Protein AF-A0A9E3NZX3-F1 (afdb_monomer)

Mean predicted aligned error: 4.92 Å

Sequence (77 aa):
MVEVAHTSQRKDRVLKAPLYAECNVPEYWLVDVPSRVVEVYTAPAGSSYASVVRRGAGDRIALVDFPDVSIAVDELF

Nearest PDB structures (foldseek):
  6okh-assembly1_B  TM=8.278E-01  e=7.314E-04  Leptospira borgpetersenii serovar Hardjo-bovis str. JB197
  4uoi-assembly4_B-3  TM=3.187E-01  e=1.042E+00  Hepatitis C virus (isolate H77)
  4uoi-assembly2_D  TM=3.436E-01  e=2.457E+00  Hepatitis C virus (isolate H77)
  4uoi-assembly1_A  TM=3.343E-01  e=2.625E+00  Hepatitis C virus (isolate H77)
  2vhc-assembly1_C  TM=3.868E-01  e=4.754E+00  Pseudomonas phage phi12

Radius of gyration: 11.88 Å; Cα contacts (8 Å, |Δi|>4): 153; chains: 1; bounding box: 29×28×26 Å

Secondary structure (DSSP, 8-s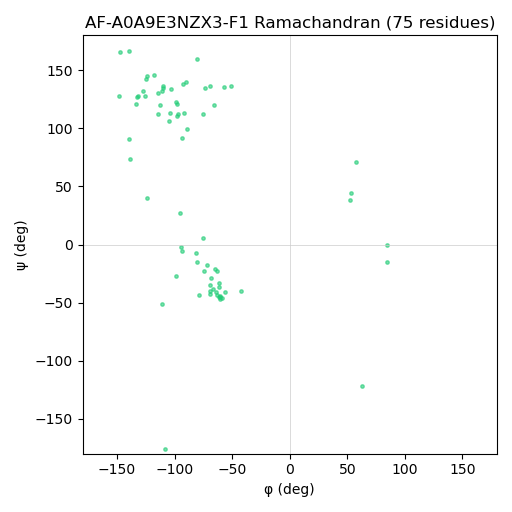tate):
-B---SS-HHHIIIIIHHHHHHTT-SEEEEEETTTTEEEEEEEEETTEEEEEEEE-TT-EEE-SS-TT-EEEGGGG-

Foldseek 3Di:
DEDEDDPCVPCCVPPVQLVCLQVVVQWYWYQDPVQLKIWIFGCRDHSHGPDIDIDHQPDWDADPVGNVDIDGSVVSD

Structure (mmCIF, N/CA/C/O backbone):
data_AF-A0A9E3NZX3-F1
#
_entry.id   AF-A0A9E3NZX3-F1
#
loop_
_atom_site.group_PDB
_atom_site.id
_atom_site.type_symbol
_atom_site.label_atom_id
_atom_site.label_alt_id
_atom_site.label_comp_id
_atom_site.label_asym_id
_atom_site.label_entity_id
_atom_site.label_seq_id
_atom_site.pdbx_PDB_ins_code
_atom_site.Cartn_x
_atom_site.Cartn_y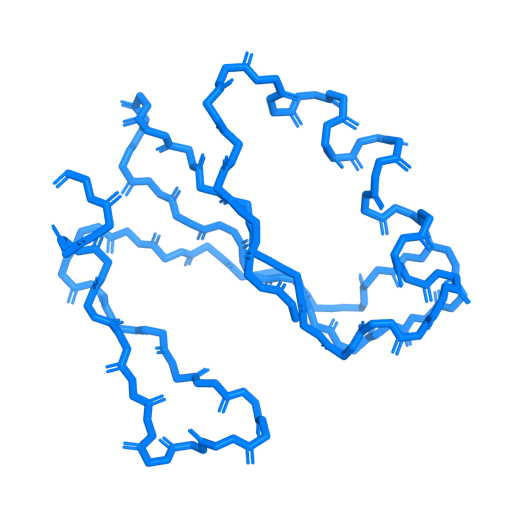
_atom_site.Cartn_z
_atom_site.occupancy
_atom_site.B_iso_or_equiv
_atom_site.auth_seq_id
_atom_site.auth_comp_id
_atom_site.auth_asym_id
_atom_site.auth_atom_id
_atom_site.pdbx_PDB_model_num
ATOM 1 N N . MET A 1 1 ? 4.407 -6.620 0.522 1.00 55.97 1 MET A N 1
ATOM 2 C CA . MET A 1 1 ? 4.943 -6.474 1.900 1.00 55.97 1 MET A CA 1
ATOM 3 C C . MET A 1 1 ? 3.981 -5.553 2.628 1.00 55.97 1 MET A C 1
ATOM 5 O O . MET A 1 1 ? 3.724 -4.477 2.110 1.00 55.97 1 MET A O 1
ATOM 9 N N . VAL A 1 2 ? 3.399 -5.971 3.753 1.00 57.81 2 VAL A N 1
ATOM 10 C CA . VAL A 1 2 ? 2.430 -5.141 4.490 1.00 57.81 2 VAL A CA 1
ATOM 11 C C . VAL A 1 2 ? 3.171 -4.432 5.621 1.00 57.81 2 VAL A C 1
ATOM 13 O O . VAL A 1 2 ? 3.657 -5.088 6.538 1.00 57.81 2 VAL A O 1
ATOM 16 N N . GLU A 1 3 ? 3.296 -3.108 5.544 1.00 59.78 3 GLU A N 1
ATOM 17 C CA . GLU A 1 3 ? 3.810 -2.284 6.641 1.00 59.78 3 GLU A CA 1
ATOM 18 C C . GLU A 1 3 ? 2.675 -1.437 7.227 1.00 59.78 3 GLU A C 1
ATOM 20 O O . GLU A 1 3 ? 1.890 -0.835 6.501 1.00 59.78 3 GLU A O 1
ATOM 25 N N . VAL A 1 4 ? 2.594 -1.360 8.555 1.00 56.16 4 VAL A N 1
ATOM 26 C CA . VAL A 1 4 ? 1.616 -0.522 9.263 1.00 56.16 4 VAL A CA 1
ATOM 27 C C . VAL A 1 4 ? 2.352 0.697 9.813 1.00 56.16 4 VAL A C 1
ATOM 29 O O . VAL A 1 4 ? 3.125 0.590 10.765 1.00 56.16 4 VAL A O 1
ATOM 32 N N . ALA A 1 5 ? 2.148 1.866 9.206 1.00 53.50 5 ALA A N 1
ATOM 33 C CA . ALA A 1 5 ? 2.800 3.096 9.639 1.00 53.50 5 ALA A CA 1
ATOM 34 C C . ALA A 1 5 ? 1.961 3.825 10.695 1.00 53.50 5 ALA A C 1
ATOM 36 O O . ALA A 1 5 ? 1.053 4.595 10.390 1.00 53.50 5 ALA A O 1
ATOM 37 N N . HIS A 1 6 ? 2.312 3.654 11.967 1.00 46.75 6 HIS A N 1
ATOM 38 C CA . HIS A 1 6 ? 1.807 4.536 13.011 1.00 46.75 6 HIS A CA 1
ATOM 39 C C . HIS A 1 6 ? 2.552 5.882 12.904 1.00 46.75 6 HIS A C 1
ATOM 41 O O . HIS A 1 6 ? 3.748 5.962 13.169 1.00 46.75 6 HIS A O 1
ATOM 47 N N . THR A 1 7 ? 1.840 6.950 12.524 1.00 48.28 7 THR A N 1
ATOM 48 C CA . THR A 1 7 ? 2.186 8.384 12.705 1.00 48.28 7 THR A CA 1
ATOM 49 C C . THR A 1 7 ? 3.091 9.132 11.698 1.00 48.28 7 THR A C 1
ATOM 51 O O . THR A 1 7 ? 3.230 10.345 11.853 1.00 48.28 7 THR A O 1
ATOM 54 N N . SER A 1 8 ? 3.626 8.540 10.613 1.00 58.28 8 SER A N 1
ATOM 55 C CA . SER A 1 8 ? 4.494 9.282 9.655 1.00 58.28 8 SER A CA 1
ATOM 56 C C . SER A 1 8 ? 4.065 9.292 8.179 1.00 58.28 8 SER A C 1
ATOM 58 O O . SER A 1 8 ? 4.914 9.321 7.290 1.00 58.28 8 SER A O 1
ATOM 60 N N . GLN A 1 9 ? 2.761 9.428 7.904 1.00 68.69 9 GLN A N 1
ATOM 61 C CA . GLN A 1 9 ? 2.184 9.407 6.544 1.00 68.69 9 GLN A CA 1
ATOM 62 C C . GLN A 1 9 ? 2.967 10.196 5.479 1.00 68.69 9 GLN A C 1
ATOM 64 O O . GLN A 1 9 ? 3.090 9.753 4.343 1.00 68.69 9 GLN A O 1
ATOM 69 N N . ARG A 1 10 ? 3.505 11.381 5.804 1.00 74.75 10 ARG A N 1
ATOM 70 C CA . ARG A 1 10 ? 4.275 12.175 4.832 1.00 74.75 10 ARG A CA 1
ATOM 71 C C . ARG A 1 10 ? 5.623 11.534 4.488 1.00 74.75 10 ARG A C 1
ATOM 73 O O . ARG A 1 10 ? 6.018 11.588 3.329 1.00 74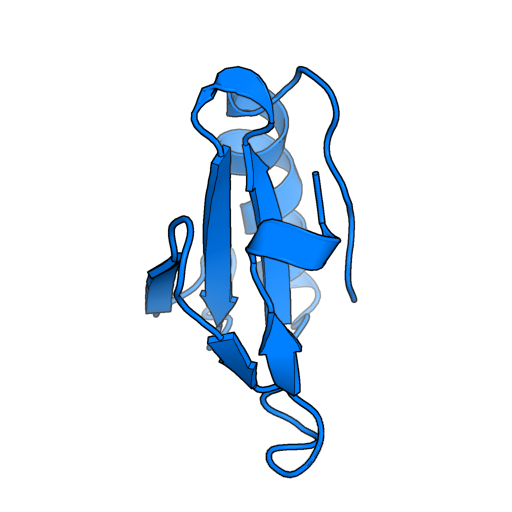.75 10 ARG A O 1
ATOM 80 N N . LYS A 1 11 ? 6.342 10.960 5.460 1.00 75.06 11 LYS A N 1
ATOM 81 C CA . LYS A 1 11 ? 7.612 10.270 5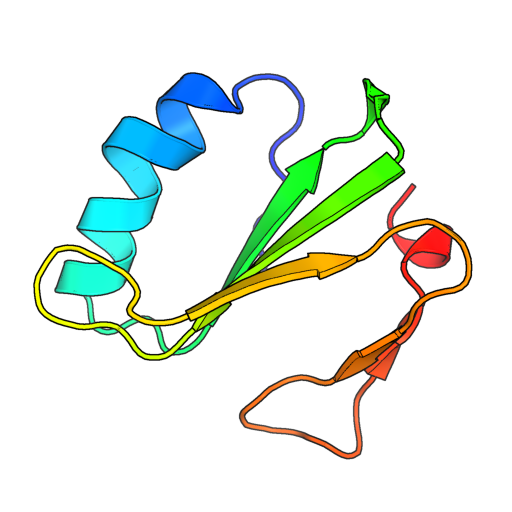.185 1.00 75.06 11 LYS A CA 1
ATOM 82 C C . LYS A 1 11 ? 7.357 8.986 4.411 1.00 75.06 11 LYS A C 1
ATOM 84 O O . LYS A 1 11 ? 8.054 8.736 3.437 1.00 75.06 11 LYS A O 1
ATOM 89 N N . ASP A 1 12 ? 6.336 8.229 4.788 1.00 78.69 12 ASP A N 1
ATOM 90 C CA . ASP A 1 12 ? 5.985 6.999 4.084 1.00 78.69 12 ASP A CA 1
ATOM 91 C C . ASP A 1 12 ? 5.604 7.273 2.621 1.00 78.69 12 ASP A C 1
ATOM 93 O O . ASP A 1 12 ? 6.149 6.647 1.714 1.00 78.69 12 ASP A O 1
ATOM 97 N N . ARG A 1 13 ? 4.786 8.304 2.365 1.00 80.12 13 ARG A N 1
ATOM 98 C CA . ARG A 1 13 ? 4.401 8.711 1.001 1.00 80.12 13 ARG A CA 1
ATOM 99 C C . ARG A 1 13 ? 5.556 9.257 0.156 1.00 80.12 13 ARG A C 1
ATOM 101 O O . ARG A 1 13 ? 5.576 9.026 -1.046 1.00 80.12 13 ARG A O 1
ATOM 108 N N . VAL A 1 14 ? 6.473 10.027 0.747 1.00 80.69 14 VAL A N 1
ATOM 109 C CA . VAL A 1 14 ? 7.488 10.792 -0.012 1.00 80.69 14 VAL A CA 1
ATOM 110 C C . VAL A 1 14 ? 8.845 10.089 -0.077 1.00 80.69 14 VAL A C 1
ATOM 112 O O . VAL A 1 14 ? 9.598 10.323 -1.014 1.00 80.69 14 VAL A O 1
ATOM 115 N N . LEU A 1 15 ? 9.177 9.245 0.903 1.00 83.31 15 LEU A N 1
ATOM 116 C CA . LEU A 1 15 ? 10.472 8.559 0.979 1.00 83.31 15 LEU A CA 1
ATOM 117 C C . LEU A 1 15 ? 10.331 7.057 0.742 1.00 83.31 15 LEU A C 1
ATOM 119 O O . LEU A 1 15 ? 11.053 6.505 -0.083 1.00 83.31 15 LEU A O 1
ATOM 123 N N . LYS A 1 16 ? 9.415 6.388 1.456 1.00 84.50 16 LYS A N 1
ATOM 124 C CA . LYS A 1 16 ? 9.332 4.920 1.421 1.00 84.50 16 LYS A CA 1
ATOM 125 C C . LYS A 1 16 ? 8.618 4.407 0.176 1.00 84.50 16 LYS A C 1
ATOM 127 O O . LYS A 1 16 ? 9.117 3.482 -0.451 1.00 84.50 16 LYS A O 1
ATOM 132 N N . ALA A 1 17 ? 7.503 5.023 -0.222 1.00 85.44 17 ALA A N 1
ATOM 133 C CA . ALA A 1 17 ? 6.762 4.590 -1.404 1.00 85.44 17 ALA A CA 1
ATOM 134 C C . ALA A 1 17 ? 7.616 4.630 -2.691 1.00 85.44 17 ALA A C 1
ATOM 136 O O . ALA A 1 17 ? 7.634 3.617 -3.389 1.00 85.44 17 ALA A O 1
ATOM 137 N N . PRO A 1 18 ? 8.395 5.694 -2.984 1.00 87.75 18 PRO A N 1
ATOM 138 C CA . PRO A 1 18 ? 9.299 5.674 -4.131 1.00 87.75 18 PRO A CA 1
ATOM 139 C C . PRO A 1 18 ? 10.356 4.574 -4.056 1.00 87.75 18 PRO A C 1
ATOM 141 O O . PRO A 1 18 ? 10.558 3.854 -5.026 1.00 87.75 18 PRO A O 1
ATOM 144 N N . LEU A 1 19 ? 10.974 4.390 -2.886 1.00 89.88 19 LEU A N 1
ATOM 145 C CA . LEU A 1 19 ? 12.004 3.373 -2.679 1.00 89.88 19 LEU A CA 1
ATOM 146 C C . LEU A 1 19 ? 11.453 1.951 -2.855 1.00 89.88 19 LEU A C 1
ATOM 148 O O . LEU A 1 19 ? 12.091 1.107 -3.475 1.00 89.88 19 LEU A O 1
ATOM 152 N N . TYR A 1 20 ? 10.245 1.679 -2.360 1.00 88.81 20 TYR A N 1
ATOM 153 C CA . TYR A 1 20 ? 9.604 0.380 -2.555 1.00 88.81 20 TYR A CA 1
ATOM 154 C C . TYR A 1 20 ? 9.182 0.140 -4.002 1.00 88.81 20 TYR A C 1
ATOM 156 O O . TYR A 1 20 ? 9.304 -0.988 -4.479 1.00 88.81 20 TYR A O 1
ATOM 164 N N . ALA A 1 21 ? 8.753 1.182 -4.714 1.00 90.44 21 ALA A N 1
ATOM 165 C CA . ALA A 1 21 ? 8.509 1.074 -6.143 1.00 90.44 21 ALA A CA 1
ATOM 166 C C . ALA A 1 21 ? 9.799 0.746 -6.917 1.00 90.44 21 ALA A C 1
ATOM 168 O O . ALA A 1 21 ? 9.785 -0.168 -7.739 1.00 90.44 21 ALA A O 1
ATOM 169 N N . GLU A 1 22 ? 10.926 1.397 -6.594 1.00 92.62 22 GLU A N 1
ATOM 170 C CA . GLU A 1 22 ? 12.228 1.109 -7.224 1.00 92.62 22 GLU A CA 1
ATOM 171 C C . GLU A 1 22 ? 12.680 -0.333 -6.971 1.00 92.62 22 GLU A C 1
ATOM 173 O O . GLU A 1 22 ? 13.240 -0.987 -7.852 1.00 92.62 22 GLU A O 1
ATOM 178 N N . CYS A 1 23 ? 12.394 -0.859 -5.780 1.00 92.56 23 CYS A N 1
ATOM 179 C CA . CYS A 1 23 ? 12.640 -2.256 -5.439 1.00 92.56 23 CYS A CA 1
ATOM 180 C C . CYS A 1 23 ? 11.630 -3.240 -6.063 1.00 92.56 23 CYS A C 1
ATOM 182 O O . CYS A 1 23 ? 11.697 -4.428 -5.756 1.00 92.56 23 CYS A O 1
ATOM 184 N N . ASN A 1 24 ? 10.714 -2.781 -6.927 1.00 90.31 24 ASN A N 1
ATOM 185 C CA . ASN A 1 24 ? 9.638 -3.573 -7.533 1.00 90.31 24 ASN A CA 1
ATOM 186 C C . ASN A 1 24 ? 8.789 -4.332 -6.505 1.00 90.31 24 ASN A C 1
ATOM 188 O O . ASN A 1 24 ? 8.377 -5.470 -6.737 1.00 90.31 24 ASN A O 1
ATOM 192 N N . VAL A 1 25 ? 8.509 -3.710 -5.358 1.00 90.44 25 VAL A N 1
ATOM 193 C CA . VAL A 1 25 ? 7.540 -4.264 -4.414 1.00 90.44 25 VAL A CA 1
ATOM 194 C C . VAL A 1 25 ? 6.161 -4.223 -5.092 1.00 90.44 25 VAL A C 1
ATOM 196 O O . VAL A 1 25 ? 5.706 -3.142 -5.462 1.00 90.44 25 VAL A O 1
ATOM 199 N N . PRO A 1 26 ? 5.485 -5.371 -5.294 1.00 87.38 26 PRO A N 1
ATOM 200 C CA . PRO A 1 26 ? 4.251 -5.422 -6.086 1.00 87.38 26 PRO A CA 1
ATOM 201 C C . PRO A 1 26 ? 3.087 -4.704 -5.397 1.00 87.38 26 PRO A C 1
ATOM 203 O O . PRO A 1 26 ? 2.199 -4.163 -6.059 1.00 87.38 26 PRO A O 1
ATOM 206 N N . GLU A 1 27 ? 3.120 -4.688 -4.065 1.00 88.00 27 GLU A N 1
ATOM 207 C CA . GLU A 1 27 ? 2.077 -4.137 -3.219 1.00 88.00 27 GLU A CA 1
ATOM 208 C C . GLU A 1 27 ? 2.655 -3.563 -1.918 1.00 88.00 27 GLU A C 1
ATOM 210 O O . GLU A 1 27 ? 3.384 -4.248 -1.179 1.00 88.00 27 GLU A O 1
ATOM 215 N N . TYR A 1 28 ? 2.287 -2.312 -1.640 1.00 89.56 28 TYR A N 1
ATOM 216 C CA . TYR A 1 28 ? 2.631 -1.567 -0.432 1.00 89.56 28 TYR A CA 1
ATOM 217 C C . TYR A 1 28 ? 1.378 -0.916 0.154 1.00 89.56 28 TYR A C 1
ATOM 219 O O . TYR A 1 28 ? 0.634 -0.237 -0.552 1.00 89.56 28 TYR A O 1
ATOM 227 N N . TRP A 1 29 ? 1.118 -1.134 1.441 1.00 90.69 29 TRP A N 1
ATOM 228 C CA . TRP A 1 29 ? -0.051 -0.580 2.125 1.00 90.69 29 TRP A CA 1
ATOM 229 C C . TRP A 1 29 ? 0.387 0.489 3.112 1.00 90.69 29 TRP A C 1
ATOM 231 O O . TRP A 1 29 ? 1.328 0.285 3.873 1.00 90.69 29 TRP A O 1
ATOM 241 N N . LEU A 1 30 ? -0.316 1.617 3.115 1.00 88.06 30 LEU A N 1
ATOM 242 C CA . LEU A 1 30 ? -0.143 2.678 4.091 1.00 88.06 30 LEU A CA 1
ATOM 243 C C . LEU A 1 30 ? -1.409 2.798 4.933 1.00 88.06 30 LEU A C 1
ATOM 245 O O . LEU A 1 30 ? -2.452 3.217 4.438 1.00 88.06 30 LEU A O 1
ATOM 249 N N . VAL A 1 31 ? -1.308 2.449 6.210 1.00 87.62 31 VAL A N 1
ATOM 250 C CA . VAL A 1 31 ? -2.435 2.485 7.148 1.00 87.62 31 VAL A CA 1
ATOM 251 C C . VAL A 1 31 ? -2.478 3.838 7.864 1.00 87.62 31 VAL A C 1
ATOM 253 O O . VAL A 1 31 ? -1.593 4.169 8.650 1.00 87.62 31 VAL A O 1
ATOM 256 N N . ASP A 1 32 ? -3.516 4.626 7.604 1.00 86.00 32 ASP A N 1
ATOM 257 C CA . ASP A 1 32 ? -3.827 5.877 8.290 1.00 86.00 32 ASP A CA 1
ATOM 258 C C . ASP A 1 32 ? -4.797 5.620 9.453 1.00 86.00 32 ASP A C 1
ATOM 260 O O . ASP A 1 32 ? -6.018 5.633 9.295 1.00 86.00 32 ASP A O 1
ATOM 264 N N . VAL A 1 33 ? -4.231 5.385 10.640 1.00 84.56 33 VAL A N 1
ATOM 265 C CA . VAL A 1 33 ? -4.985 5.106 11.876 1.00 84.56 33 VAL A CA 1
ATOM 266 C C . VAL A 1 33 ? -5.923 6.247 12.294 1.00 84.56 33 VAL A C 1
ATOM 268 O O . VAL A 1 33 ? -7.091 5.963 12.560 1.00 84.56 33 VAL A O 1
ATOM 271 N N . PRO A 1 34 ? -5.499 7.528 12.315 1.00 85.06 34 PRO A N 1
ATOM 272 C CA . PRO A 1 34 ? -6.404 8.636 12.618 1.00 85.06 34 PRO A CA 1
ATOM 273 C C . PRO A 1 34 ? -7.641 8.720 11.718 1.00 85.06 34 PRO A C 1
ATOM 275 O O . PRO A 1 34 ? -8.724 9.017 12.220 1.00 85.06 34 PRO A O 1
ATOM 278 N N . SER A 1 35 ? -7.497 8.482 10.408 1.00 85.31 35 SER A N 1
ATOM 279 C CA . SER A 1 35 ? -8.627 8.560 9.469 1.00 85.31 35 SER A CA 1
ATOM 280 C C . SER A 1 35 ? -9.335 7.224 9.225 1.00 85.31 35 SER A C 1
ATOM 282 O O . SER A 1 35 ? -10.377 7.214 8.573 1.00 85.31 35 SER A O 1
ATOM 284 N N . ARG A 1 36 ? -8.817 6.117 9.778 1.00 88.94 36 ARG A N 1
ATOM 285 C CA . ARG A 1 36 ? -9.276 4.739 9.533 1.00 88.94 36 ARG A CA 1
ATOM 286 C C . ARG A 1 36 ? -9.330 4.384 8.046 1.00 88.94 36 ARG A C 1
ATOM 288 O O . ARG A 1 36 ? -10.299 3.802 7.556 1.00 88.94 36 ARG A O 1
ATOM 295 N N . VAL A 1 37 ? -8.285 4.772 7.321 1.00 90.00 37 VAL A N 1
ATOM 296 C CA . VAL A 1 37 ? -8.146 4.534 5.880 1.00 90.00 37 VAL A CA 1
ATOM 297 C C . VAL A 1 37 ? -6.848 3.796 5.604 1.00 90.00 37 VAL A C 1
ATOM 299 O O . VAL A 1 37 ? -5.829 4.046 6.236 1.00 90.00 37 VAL A O 1
ATOM 302 N N . VAL A 1 38 ? -6.864 2.913 4.616 1.00 91.44 38 VAL A N 1
ATOM 303 C CA . VAL A 1 38 ? -5.671 2.270 4.071 1.00 91.44 38 VAL A CA 1
ATOM 304 C C . VAL A 1 38 ? -5.486 2.716 2.627 1.00 91.44 38 VAL A C 1
ATOM 306 O O . VAL A 1 38 ? -6.424 2.671 1.830 1.00 91.44 38 VAL A O 1
ATOM 309 N N . GLU A 1 39 ? -4.282 3.159 2.283 1.00 92.25 39 GLU A N 1
ATOM 310 C CA . GLU A 1 39 ? -3.876 3.422 0.903 1.00 92.25 39 GLU A CA 1
ATOM 311 C C . GLU A 1 39 ? -3.099 2.219 0.374 1.00 92.25 39 GLU A C 1
ATOM 313 O O . GLU A 1 39 ? -2.071 1.840 0.929 1.00 92.25 39 GLU A O 1
ATOM 318 N N . VAL A 1 40 ? -3.592 1.618 -0.699 1.00 92.44 40 VAL A N 1
ATOM 319 C CA . VAL A 1 40 ? -3.006 0.448 -1.346 1.00 92.44 40 VAL A CA 1
ATOM 320 C C . VAL A 1 40 ?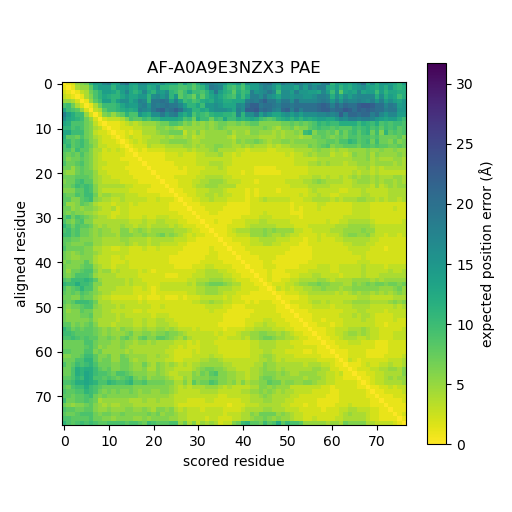 -2.297 0.908 -2.610 1.00 92.44 40 VAL A C 1
ATOM 322 O O . VAL A 1 40 ? -2.941 1.378 -3.547 1.00 92.44 40 VAL A O 1
ATOM 325 N N . TYR A 1 41 ? -0.975 0.792 -2.613 1.00 92.69 41 TYR A N 1
ATOM 326 C CA . TYR A 1 41 ? -0.091 1.131 -3.718 1.00 92.69 41 TYR A CA 1
ATOM 327 C C . TYR A 1 41 ? 0.270 -0.138 -4.493 1.00 92.69 41 TYR A C 1
ATOM 329 O O . TYR A 1 41 ? 0.810 -1.080 -3.910 1.00 92.69 41 TYR A O 1
ATOM 337 N N . THR A 1 42 ? -0.022 -0.170 -5.793 1.00 92.50 42 THR A N 1
ATOM 338 C CA . THR A 1 42 ? 0.212 -1.326 -6.675 1.00 92.50 42 THR A CA 1
ATOM 339 C C . THR A 1 42 ? 0.727 -0.902 -8.048 1.00 92.50 42 THR A C 1
ATOM 341 O O . THR A 1 42 ? 0.690 0.278 -8.409 1.00 92.50 42 THR A O 1
ATOM 344 N N . ALA A 1 43 ? 1.230 -1.879 -8.810 1.00 92.12 43 ALA A N 1
ATOM 345 C CA . ALA A 1 43 ? 1.852 -1.674 -10.119 1.00 92.12 43 ALA A CA 1
ATOM 346 C C . ALA A 1 43 ? 3.045 -0.694 -10.045 1.00 92.12 43 ALA A C 1
ATOM 348 O O . ALA A 1 43 ? 2.934 0.450 -10.503 1.00 92.12 43 ALA A O 1
ATOM 349 N N . PRO A 1 44 ? 4.175 -1.109 -9.434 1.00 93.19 44 PRO A N 1
ATOM 350 C CA . PRO A 1 44 ? 5.379 -0.288 -9.395 1.00 93.19 44 PRO A CA 1
ATOM 351 C C . PRO A 1 44 ? 5.839 0.074 -10.817 1.00 93.19 44 PRO A C 1
ATOM 353 O O . PRO A 1 44 ? 5.854 -0.756 -11.725 1.00 93.19 44 PRO A O 1
ATOM 356 N N . ALA A 1 45 ? 6.195 1.340 -11.002 1.00 92.44 45 ALA A N 1
ATOM 357 C CA . ALA A 1 45 ? 6.625 1.950 -12.250 1.00 92.44 45 ALA A CA 1
ATOM 358 C C . ALA A 1 45 ? 7.790 2.906 -11.953 1.00 92.44 45 ALA A C 1
ATOM 360 O O . ALA A 1 45 ? 7.601 4.086 -11.634 1.00 92.44 45 ALA A O 1
ATOM 361 N N . GLY A 1 46 ? 9.014 2.375 -12.019 1.00 92.94 46 GLY A N 1
ATOM 362 C CA . GLY A 1 46 ? 10.213 3.105 -11.608 1.00 92.94 46 GLY A CA 1
ATOM 363 C C . GLY A 1 46 ? 10.151 3.442 -10.119 1.00 92.94 46 GLY A C 1
ATOM 364 O O . GLY A 1 46 ? 9.989 2.551 -9.300 1.00 92.94 46 GLY A O 1
ATOM 365 N N . SER A 1 47 ? 10.229 4.725 -9.771 1.00 91.75 47 SER A N 1
ATOM 366 C CA . SER A 1 47 ? 10.176 5.222 -8.389 1.00 91.75 47 SER A CA 1
ATOM 367 C C . SER A 1 47 ? 8.783 5.666 -7.941 1.00 91.75 47 SER A C 1
ATOM 369 O O . SER A 1 47 ? 8.621 6.541 -7.092 1.00 91.75 47 SER A O 1
ATOM 371 N N . SER A 1 48 ? 7.742 5.089 -8.534 1.00 92.19 48 SER A N 1
ATOM 372 C CA . SER A 1 48 ? 6.355 5.399 -8.199 1.00 92.19 48 SER A CA 1
ATOM 373 C C . SER A 1 48 ? 5.457 4.182 -8.368 1.00 92.19 48 SER A C 1
ATOM 375 O O . SER A 1 48 ? 5.837 3.206 -9.004 1.00 92.19 48 SER A O 1
ATOM 377 N N . TYR A 1 49 ? 4.248 4.250 -7.826 1.00 92.56 49 TYR A N 1
ATOM 378 C CA . TYR A 1 49 ? 3.205 3.268 -8.100 1.00 92.56 49 TYR A CA 1
ATOM 379 C C . TYR A 1 49 ? 2.196 3.862 -9.074 1.00 92.56 49 TYR A C 1
ATOM 381 O O . TYR A 1 49 ? 1.747 4.994 -8.888 1.00 92.56 49 TYR A O 1
ATOM 389 N N . ALA A 1 50 ? 1.829 3.097 -10.100 1.00 93.75 50 ALA A N 1
ATOM 390 C CA . ALA A 1 50 ? 0.858 3.530 -11.099 1.00 93.75 50 ALA A CA 1
ATOM 391 C C . ALA A 1 50 ? -0.584 3.511 -10.567 1.00 93.75 50 ALA A C 1
ATOM 393 O O . ALA A 1 50 ? -1.442 4.222 -11.088 1.00 93.75 50 ALA A O 1
ATOM 394 N N . SER A 1 51 ? -0.854 2.714 -9.532 1.00 92.56 51 SER A N 1
ATOM 395 C CA . SER A 1 51 ? -2.169 2.597 -8.911 1.00 92.56 51 SER A CA 1
ATOM 396 C C . SER A 1 51 ? -2.074 2.863 -7.414 1.00 92.56 51 SER A C 1
ATOM 398 O O . SER A 1 51 ? -1.271 2.252 -6.711 1.00 92.56 51 SER A O 1
ATOM 400 N N . VAL A 1 52 ? -2.914 3.777 -6.928 1.00 92.69 52 VAL A N 1
ATOM 401 C CA . VAL A 1 52 ? -3.076 4.068 -5.502 1.00 92.69 52 VAL A CA 1
ATOM 402 C C . VAL A 1 52 ? -4.558 4.135 -5.195 1.00 92.69 52 VAL A C 1
ATOM 404 O O . VAL A 1 52 ? -5.285 4.944 -5.774 1.00 92.69 52 VAL A O 1
ATOM 407 N N . VAL A 1 53 ? -5.014 3.288 -4.282 1.00 93.31 53 VAL A N 1
ATOM 408 C CA . VAL A 1 53 ? -6.433 3.152 -3.967 1.00 93.31 53 VAL A CA 1
ATOM 409 C C . VAL A 1 53 ? -6.658 3.302 -2.471 1.00 93.31 53 VAL A C 1
ATOM 411 O O . VAL A 1 53 ? -5.977 2.671 -1.674 1.00 93.31 53 VAL A O 1
ATOM 414 N N . ARG A 1 54 ? -7.635 4.124 -2.083 1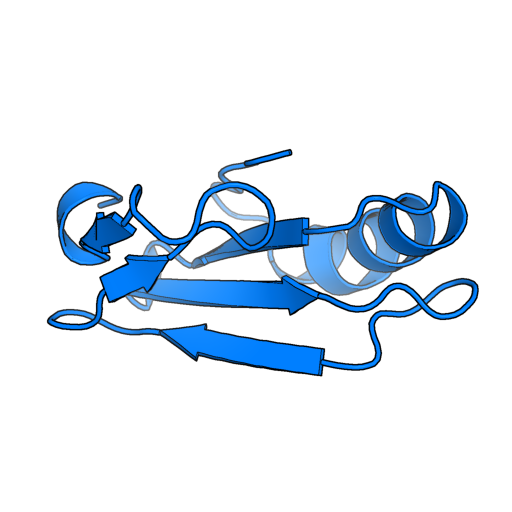.00 93.44 54 ARG A N 1
ATOM 415 C CA . ARG A 1 54 ? -8.038 4.288 -0.681 1.00 93.44 54 ARG A CA 1
ATOM 416 C C . ARG A 1 54 ? -9.185 3.351 -0.327 1.00 93.44 54 ARG A C 1
ATOM 418 O O . ARG A 1 54 ? -10.119 3.186 -1.117 1.00 93.44 54 ARG A O 1
ATOM 425 N N . ARG A 1 55 ? -9.101 2.752 0.857 1.00 94.44 55 ARG A N 1
ATOM 426 C CA . ARG A 1 55 ? -10.090 1.829 1.419 1.00 94.44 55 ARG A CA 1
ATOM 427 C C . ARG A 1 55 ? -10.385 2.233 2.855 1.00 94.44 55 ARG A C 1
ATOM 429 O O . ARG A 1 55 ? -9.453 2.445 3.625 1.00 94.44 55 ARG A O 1
ATOM 436 N N . GLY A 1 56 ? -11.657 2.423 3.173 1.00 93.12 56 GLY A N 1
ATOM 437 C CA . GLY A 1 56 ? -12.124 2.865 4.487 1.00 93.12 56 GLY A CA 1
ATOM 438 C C . GLY A 1 56 ? -12.812 1.749 5.267 1.00 93.12 56 GLY A C 1
ATOM 439 O O . GLY A 1 56 ? -12.876 0.608 4.819 1.00 93.12 56 GLY A O 1
ATOM 440 N N . ALA A 1 57 ? -13.346 2.092 6.439 1.00 89.81 57 ALA A N 1
ATOM 441 C CA . ALA A 1 57 ? -14.173 1.188 7.239 1.00 89.81 57 ALA A CA 1
ATOM 442 C C . ALA A 1 57 ? -15.309 0.560 6.405 1.00 89.81 57 ALA A C 1
ATOM 444 O O . ALA A 1 57 ? -15.973 1.251 5.630 1.00 89.81 57 ALA A O 1
ATOM 445 N N . GLY A 1 58 ? -15.531 -0.744 6.568 1.00 91.31 58 GLY A N 1
ATOM 446 C CA . GLY A 1 58 ? -16.469 -1.546 5.781 1.00 91.31 58 GLY A CA 1
ATOM 447 C C . GLY A 1 58 ? -15.916 -2.085 4.456 1.00 91.31 58 GLY A C 1
ATOM 448 O O . GLY A 1 58 ? -16.509 -3.009 3.894 1.00 91.31 58 GLY A O 1
ATOM 449 N N . ASP A 1 59 ? -14.783 -1.573 3.964 1.00 94.50 59 ASP A N 1
ATOM 450 C CA . ASP A 1 59 ? -14.136 -2.112 2.769 1.00 94.50 59 ASP A CA 1
ATOM 451 C C . ASP A 1 59 ? -13.300 -3.364 3.084 1.00 94.50 59 ASP A C 1
ATOM 453 O O . ASP A 1 59 ? -12.838 -3.599 4.205 1.00 94.50 59 ASP A O 1
ATOM 457 N N . ARG A 1 60 ? -13.035 -4.158 2.041 1.00 92.88 60 ARG A N 1
ATOM 458 C CA . ARG A 1 60 ? -12.041 -5.239 2.067 1.00 92.88 60 ARG A CA 1
ATOM 459 C C . ARG A 1 60 ? -10.931 -4.970 1.060 1.00 92.88 60 ARG A C 1
ATOM 461 O O . ARG A 1 60 ? -11.175 -4.438 -0.026 1.00 92.88 60 ARG A O 1
ATOM 468 N N . ILE A 1 61 ? -9.719 -5.380 1.412 1.00 91.25 61 ILE A N 1
ATOM 469 C CA . ILE A 1 61 ? -8.54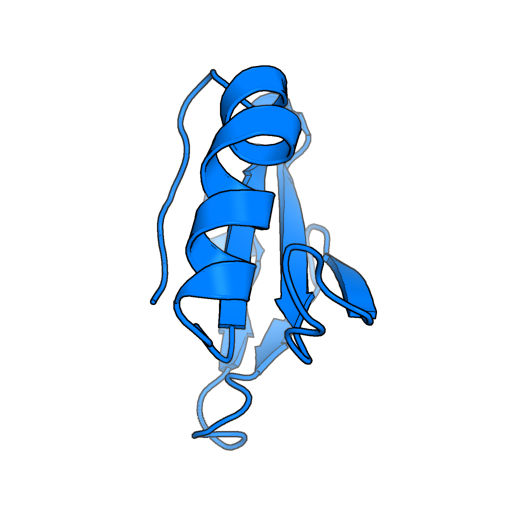9 -5.353 0.533 1.00 91.25 61 ILE A CA 1
ATOM 470 C C . ILE A 1 61 ? -8.161 -6.797 0.238 1.00 91.25 61 ILE A C 1
ATOM 472 O O . ILE A 1 61 ? -7.880 -7.550 1.166 1.00 91.25 61 ILE A O 1
ATOM 476 N N . ALA A 1 62 ? -8.172 -7.188 -1.035 1.00 91.25 62 ALA A N 1
ATOM 477 C CA . ALA A 1 62 ? -7.626 -8.467 -1.483 1.00 91.25 62 ALA A CA 1
ATOM 478 C C . ALA A 1 62 ? -6.146 -8.297 -1.842 1.00 91.25 62 ALA A C 1
ATOM 480 O O . ALA A 1 62 ? -5.785 -7.285 -2.445 1.00 91.25 62 ALA A O 1
ATOM 481 N N . LEU A 1 63 ? -5.313 -9.274 -1.483 1.00 86.06 63 LEU A N 1
ATOM 482 C CA . LEU A 1 63 ? -3.900 -9.288 -1.864 1.00 86.06 63 LEU A CA 1
ATOM 483 C C . LEU A 1 63 ? -3.774 -9.531 -3.369 1.00 86.06 63 LEU A C 1
ATOM 485 O O . LEU A 1 63 ? -4.434 -10.417 -3.913 1.00 86.06 63 LEU A O 1
ATOM 489 N N . VAL A 1 64 ? -2.895 -8.784 -4.039 1.00 84.56 64 VAL A N 1
ATOM 490 C CA . VAL A 1 64 ? -2.704 -8.904 -5.498 1.00 84.56 64 VAL A CA 1
ATOM 491 C C . VAL A 1 64 ? -2.256 -10.313 -5.898 1.00 84.56 64 VAL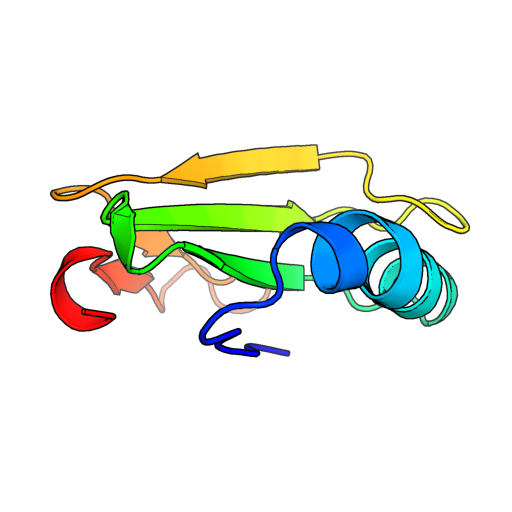 A C 1
ATOM 493 O O . VAL A 1 64 ? -2.815 -10.895 -6.824 1.00 84.56 64 VAL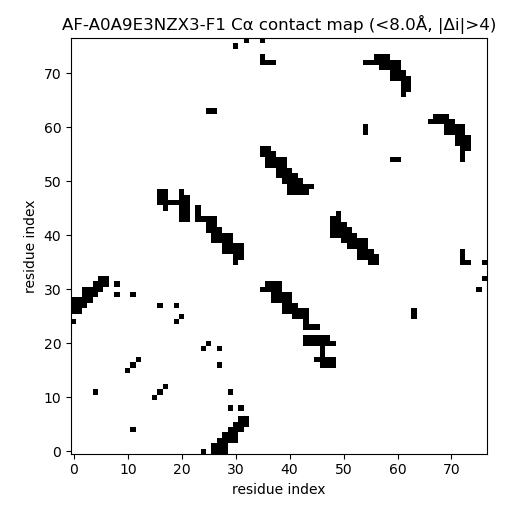 A O 1
ATOM 496 N N . ASP A 1 65 ? -1.291 -10.878 -5.171 1.00 84.25 65 ASP A N 1
ATOM 497 C CA . ASP A 1 65 ? -0.743 -12.211 -5.460 1.00 84.25 65 ASP A CA 1
ATOM 498 C C . ASP A 1 65 ? -1.629 -13.353 -4.923 1.00 84.25 65 ASP A C 1
ATOM 500 O O . ASP A 1 65 ? -1.471 -14.506 -5.322 1.00 84.25 65 ASP A O 1
ATOM 504 N N . PHE A 1 66 ? -2.575 -13.042 -4.028 1.00 85.88 66 PHE A N 1
ATOM 505 C CA . PHE A 1 66 ? -3.472 -14.006 -3.385 1.00 85.88 66 PHE A CA 1
ATOM 506 C C . PHE A 1 66 ? -4.896 -13.436 -3.302 1.00 85.88 66 PHE A C 1
ATOM 508 O O . PHE A 1 66 ? -5.341 -13.062 -2.216 1.00 85.88 66 PHE A O 1
ATOM 515 N N . PRO A 1 67 ? -5.636 -13.369 -4.422 1.00 85.31 67 PRO A N 1
ATOM 516 C CA . PRO A 1 67 ? -6.943 -12.708 -4.471 1.00 85.31 67 PRO A CA 1
ATOM 517 C C . PRO A 1 67 ? -8.005 -13.371 -3.580 1.00 85.31 67 PRO A C 1
ATOM 519 O O . PRO A 1 67 ? -8.954 -12.709 -3.160 1.00 85.31 67 PRO A O 1
ATOM 522 N N . ASP A 1 68 ? -7.828 -14.652 -3.243 1.00 91.12 68 ASP A N 1
ATOM 523 C CA . ASP A 1 68 ? -8.686 -15.375 -2.296 1.00 91.12 68 ASP A CA 1
ATOM 524 C C . ASP A 1 68 ? -8.468 -14.931 -0.840 1.00 91.12 68 ASP A C 1
ATOM 526 O O . ASP A 1 68 ? -9.310 -15.166 0.030 1.00 91.12 68 ASP A O 1
ATOM 530 N N . VAL A 1 69 ? -7.345 -14.266 -0.558 1.00 88.25 69 VAL A N 1
ATOM 531 C CA . VAL A 1 69 ? -7.022 -13.723 0.758 1.00 88.25 69 VAL A CA 1
ATOM 532 C C . VAL A 1 69 ? -7.388 -12.244 0.770 1.00 88.25 69 VAL A C 1
ATOM 534 O O . VAL A 1 69 ? -6.753 -11.410 0.124 1.00 88.25 69 VAL A O 1
ATOM 537 N N . SER A 1 70 ? -8.423 -11.911 1.541 1.00 91.00 70 SER A N 1
ATOM 538 C CA . SER A 1 70 ? -8.849 -10.530 1.754 1.00 91.00 70 SER A CA 1
ATOM 539 C C . SER A 1 70 ? -8.893 -10.178 3.231 1.00 91.00 70 SER A C 1
ATOM 541 O O . SER A 1 70 ? -9.318 -10.989 4.052 1.00 91.00 70 SER A O 1
ATOM 543 N N . ILE A 1 71 ? -8.499 -8.952 3.551 1.00 90.06 71 ILE A N 1
ATOM 544 C CA . ILE A 1 71 ? -8.471 -8.401 4.905 1.00 90.06 71 ILE A CA 1
ATOM 545 C C . ILE A 1 71 ? -9.548 -7.319 4.996 1.00 90.06 71 ILE A C 1
ATOM 547 O O . ILE A 1 71 ? -9.665 -6.481 4.096 1.00 90.06 71 ILE A O 1
ATOM 551 N N . ALA A 1 72 ? -10.367 -7.359 6.050 1.00 93.38 72 ALA A N 1
ATOM 552 C CA . ALA A 1 72 ? -11.302 -6.275 6.331 1.00 93.38 72 ALA A CA 1
ATOM 553 C C . ALA A 1 72 ? -10.528 -5.070 6.864 1.00 93.38 72 ALA A C 1
ATOM 555 O O . ALA A 1 72 ? -9.679 -5.213 7.739 1.00 93.38 72 ALA A O 1
ATOM 556 N N . VAL A 1 73 ? -10.832 -3.876 6.361 1.00 90.19 73 VAL A N 1
ATOM 557 C CA . VAL A 1 73 ? -10.152 -2.657 6.815 1.00 90.19 73 VAL A CA 1
ATOM 558 C C . VAL A 1 73 ? -10.386 -2.417 8.311 1.00 90.19 73 VAL A C 1
ATOM 560 O O . VAL A 1 73 ? -9.480 -1.970 9.006 1.00 90.19 73 VAL A O 1
ATOM 563 N N . ASP A 1 74 ? -11.554 -2.795 8.831 1.00 90.12 74 ASP A N 1
ATOM 564 C CA . ASP A 1 74 ? -11.883 -2.701 10.256 1.00 90.12 74 ASP A CA 1
ATOM 565 C C . ASP A 1 74 ? -11.021 -3.600 11.163 1.00 90.12 74 ASP A C 1
ATOM 567 O O . ASP A 1 74 ? -10.907 -3.314 12.347 1.00 90.12 74 ASP A O 1
ATOM 571 N N . GLU A 1 75 ? -10.393 -4.658 10.634 1.00 87.44 75 GLU A N 1
ATOM 572 C CA . GLU A 1 75 ? -9.496 -5.547 11.397 1.00 87.44 75 GLU A CA 1
ATOM 573 C C . GLU A 1 75 ? -8.074 -4.975 11.548 1.00 87.44 75 GLU A C 1
ATOM 575 O O . GLU A 1 75 ? -7.246 -5.546 12.259 1.00 87.44 75 GLU A O 1
ATOM 580 N N . LEU A 1 76 ? -7.771 -3.860 10.873 1.00 83.31 76 LEU A N 1
ATOM 581 C CA . LEU A 1 76 ? -6.460 -3.202 10.899 1.00 83.31 76 LEU A CA 1
ATOM 582 C C . LEU A 1 76 ? -6.362 -2.070 11.939 1.00 83.31 76 LEU A C 1
ATOM 584 O O . LEU A 1 76 ? -5.291 -1.466 12.058 1.00 83.31 76 LEU A O 1
ATOM 588 N N . PHE A 1 77 ? -7.446 -1.772 12.668 1.00 80.88 77 PHE A N 1
ATOM 589 C CA . PHE A 1 77 ? -7.555 -0.654 13.618 1.00 80.88 77 PHE A CA 1
ATOM 590 C C . PHE A 1 77 ? -7.998 -1.080 15.019 1.00 80.88 77 PHE A C 1
ATOM 592 O O . PHE A 1 77 ? -8.718 -2.092 15.149 1.00 80.88 77 PHE A O 1
#

Solvent-accessible surface area (backbone atoms only — not comparable to full-atom values): 4393 Å² total; per-residue (Å²): 97,88,49,78,50,86,90,46,69,68,55,45,62,70,54,46,43,26,54,39,12,60,68,57,44,62,40,44,42,45,40,39,74,95,79,49,32,34,38,43,35,28,57,44,54,59,59,31,54,78,38,76,45,81,41,37,70,87,35,72,49,55,39,88,94,41,67,90,47,63,46,52,47,60,78,77,108

pLDDT: mean 85.02, std 11.51, range [46.75, 94.5]